Protein AF-R9JA59-F1 (afdb_monomer_lite)

Foldseek 3Di:
DPPPPPQFFWWKKKWFQFPNDIDIDDTHQFQADPPPRHTDPNVVRSDLAVVVLVVDPCSVVVVVSVLVVSCVRVCVVHDTDFWMKMFTAGPPDRDTAKIKIWGDPDPVDIDIDIGGSVPDD

Structure (mmCIF, N/CA/C/O backbone):
data_AF-R9JA59-F1
#
_entry.id   AF-R9JA59-F1
#
loop_
_atom_site.group_PDB
_atom_site.id
_atom_site.type_symbol
_atom_site.label_atom_id
_atom_site.label_alt_id
_atom_site.label_comp_id
_atom_site.label_asym_id
_atom_site.label_entity_id
_atom_site.label_seq_id
_atom_site.pdbx_PDB_ins_code
_atom_site.Cartn_x
_atom_site.Cartn_y
_atom_site.Cartn_z
_atom_site.occupancy
_atom_site.B_iso_or_equiv
_atom_site.auth_seq_id
_atom_site.auth_comp_id
_atom_site.auth_asym_id
_atom_site.auth_atom_id
_atom_site.pdbx_PDB_model_num
ATOM 1 N N . MET A 1 1 ? 13.691 -3.871 -34.370 1.00 38.25 1 MET A N 1
ATOM 2 C CA . MET A 1 1 ? 13.020 -2.958 -33.426 1.00 38.25 1 MET A CA 1
ATOM 3 C C . MET A 1 1 ? 12.957 -3.670 -32.097 1.00 38.25 1 MET A C 1
ATOM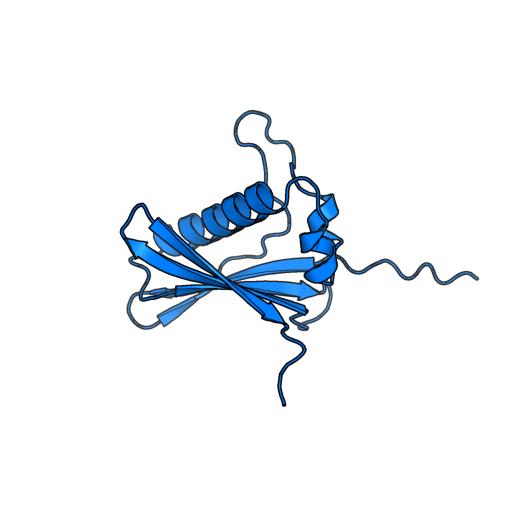 5 O O . MET A 1 1 ? 12.207 -4.627 -31.967 1.00 38.25 1 MET A O 1
ATOM 9 N N . THR A 1 2 ? 13.814 -3.286 -31.159 1.00 35.97 2 THR A N 1
ATOM 10 C CA . THR A 1 2 ? 13.703 -3.749 -29.777 1.00 35.97 2 THR A CA 1
ATOM 11 C C . THR A 1 2 ? 12.444 -3.095 -29.233 1.00 35.97 2 THR A C 1
ATOM 13 O O . THR A 1 2 ? 12.401 -1.874 -29.115 1.00 35.97 2 THR A O 1
ATOM 16 N N . ILE A 1 3 ? 11.387 -3.875 -29.010 1.00 43.66 3 ILE A N 1
ATOM 17 C CA . ILE A 1 3 ? 10.261 -3.409 -28.207 1.00 43.66 3 ILE A CA 1
ATOM 18 C C . ILE A 1 3 ? 10.871 -3.210 -26.825 1.00 43.66 3 ILE A C 1
ATOM 20 O O . ILE A 1 3 ? 11.134 -4.181 -26.120 1.00 43.66 3 ILE A O 1
ATOM 24 N N . THR A 1 4 ? 11.202 -1.971 -26.472 1.00 44.19 4 THR A N 1
ATOM 25 C CA . THR A 1 4 ? 11.382 -1.596 -25.077 1.00 44.19 4 THR A CA 1
ATOM 26 C C . THR A 1 4 ? 10.040 -1.895 -24.434 1.00 44.19 4 THR A C 1
ATOM 28 O O . THR A 1 4 ? 9.094 -1.126 -24.591 1.00 44.19 4 THR A O 1
ATOM 31 N N . MET A 1 5 ? 9.914 -3.065 -23.800 1.00 48.28 5 MET A N 1
ATOM 32 C CA . MET A 1 5 ? 8.856 -3.282 -22.826 1.00 48.28 5 MET A CA 1
ATOM 33 C C . MET A 1 5 ? 9.045 -2.158 -21.820 1.00 48.28 5 MET A C 1
ATOM 35 O O . MET A 1 5 ? 10.010 -2.161 -21.063 1.00 48.28 5 MET A O 1
ATOM 39 N N . THR A 1 6 ? 8.218 -1.122 -21.915 1.00 57.12 6 THR A N 1
ATOM 40 C CA . THR A 1 6 ? 8.157 -0.105 -20.880 1.00 57.12 6 THR A CA 1
ATOM 41 C C . THR A 1 6 ? 7.709 -0.871 -19.652 1.00 57.12 6 THR A C 1
ATOM 43 O O . THR A 1 6 ? 6.584 -1.373 -19.635 1.00 57.12 6 THR A O 1
ATOM 46 N N . GLU A 1 7 ? 8.618 -1.090 -18.701 1.00 62.31 7 GLU A N 1
ATOM 47 C CA . GLU A 1 7 ? 8.250 -1.693 -17.428 1.00 62.31 7 GLU A CA 1
ATOM 48 C C . GLU A 1 7 ? 7.096 -0.865 -16.877 1.00 62.31 7 GLU A C 1
ATOM 50 O O . GLU A 1 7 ? 7.199 0.354 -16.703 1.00 62.31 7 GLU A O 1
ATOM 55 N N . LYS A 1 8 ? 5.939 -1.514 -16.749 1.00 79.56 8 LYS A N 1
ATOM 56 C CA . LYS A 1 8 ? 4.745 -0.842 -16.271 1.00 79.56 8 LYS A CA 1
ATOM 57 C C . LYS A 1 8 ? 4.958 -0.558 -14.797 1.00 79.56 8 LYS A C 1
ATOM 59 O O . LYS A 1 8 ? 5.223 -1.476 -14.023 1.00 79.56 8 LYS A O 1
ATOM 64 N N . ARG A 1 9 ? 4.846 0.715 -14.433 1.00 88.62 9 ARG A N 1
ATOM 65 C CA . ARG A 1 9 ? 4.902 1.149 -13.041 1.00 88.62 9 ARG A CA 1
ATOM 66 C C . ARG A 1 9 ? 3.715 0.574 -12.280 1.00 88.62 9 ARG A C 1
ATOM 68 O O . ARG A 1 9 ? 2.698 0.210 -12.871 1.00 88.62 9 ARG A O 1
ATOM 75 N N . ILE A 1 10 ? 3.844 0.513 -10.969 1.00 92.94 10 ILE A N 1
ATOM 76 C CA . ILE A 1 10 ? 2.725 0.294 -10.072 1.00 92.94 10 ILE A CA 1
ATOM 77 C C . ILE A 1 10 ? 2.288 1.608 -9.436 1.00 92.94 10 ILE A C 1
ATOM 79 O O . ILE A 1 10 ? 3.052 2.564 -9.318 1.00 92.94 10 ILE A O 1
ATOM 83 N N . TYR A 1 11 ? 1.042 1.633 -8.999 1.00 94.38 11 TYR A N 1
ATOM 84 C CA . TYR A 1 11 ? 0.524 2.624 -8.072 1.00 94.38 11 TYR A CA 1
ATOM 85 C C . TYR A 1 11 ? -0.261 1.922 -6.973 1.00 94.38 11 TYR A C 1
ATOM 87 O O . TYR A 1 11 ? -0.648 0.767 -7.133 1.00 94.38 11 TYR A O 1
ATOM 95 N N . PHE A 1 12 ? -0.508 2.603 -5.863 1.00 95.88 12 PHE A N 1
ATOM 96 C CA . PHE A 1 12 ? -1.245 2.036 -4.746 1.00 95.88 12 PHE A CA 1
ATOM 97 C C . PHE A 1 12 ? -2.623 2.664 -4.595 1.00 95.88 12 PHE A C 1
ATOM 99 O O . PHE A 1 12 ? -2.803 3.865 -4.804 1.00 95.88 12 PHE A O 1
ATOM 106 N N . LEU A 1 13 ? -3.583 1.829 -4.207 1.00 96.75 13 LEU A N 1
ATOM 107 C CA . LEU A 1 13 ? -4.906 2.230 -3.737 1.00 96.75 13 LEU A CA 1
ATOM 108 C C . LEU A 1 13 ? -5.101 1.672 -2.332 1.00 96.75 13 LEU A C 1
ATOM 110 O O . LEU A 1 13 ? -4.937 0.468 -2.129 1.00 96.75 13 LEU A O 1
ATOM 114 N N . GLY A 1 14 ? -5.412 2.540 -1.374 1.00 96.88 14 GLY A N 1
ATOM 115 C CA . GLY A 1 14 ? -5.814 2.156 -0.027 1.00 96.88 14 GLY A CA 1
ATOM 116 C C . GLY A 1 14 ? -7.331 2.032 0.066 1.00 96.88 14 GLY A C 1
ATOM 117 O O . GLY A 1 14 ? -8.044 2.873 -0.465 1.00 96.88 14 GLY A O 1
ATOM 118 N N . GLU A 1 15 ? -7.828 1.015 0.756 1.00 97.25 15 GLU A N 1
ATOM 119 C CA . GLU A 1 15 ? -9.249 0.777 1.012 1.00 97.25 15 GLU A CA 1
ATOM 120 C C . GLU A 1 15 ? -9.475 0.499 2.500 1.00 97.25 15 GLU A C 1
ATOM 122 O O . GLU A 1 15 ? -8.692 -0.215 3.125 1.00 97.25 15 GLU A O 1
ATOM 127 N N . ALA A 1 16 ? -10.562 1.019 3.065 1.00 96.88 16 ALA A N 1
ATOM 128 C CA . ALA A 1 16 ? -10.990 0.725 4.433 1.00 96.88 16 ALA A CA 1
ATOM 129 C C . ALA A 1 16 ? -12.518 0.762 4.563 1.00 96.88 16 ALA A C 1
ATOM 131 O O . ALA A 1 16 ? -13.204 1.358 3.731 1.00 96.88 16 ALA A O 1
ATOM 132 N N . SER A 1 17 ? -13.051 0.139 5.619 1.00 95.88 17 SER A N 1
ATOM 133 C CA . SER A 1 17 ? -14.441 0.353 6.040 1.00 95.88 17 SER A CA 1
ATOM 134 C C . SER A 1 17 ? -14.504 1.558 6.974 1.00 95.88 17 SER A C 1
ATOM 136 O O . SER A 1 17 ? -13.743 1.629 7.936 1.00 95.88 17 SER A O 1
ATOM 138 N N . ILE A 1 18 ? -15.373 2.519 6.673 1.00 95.25 18 ILE A N 1
ATOM 139 C CA . ILE A 1 18 ? -15.579 3.747 7.445 1.00 95.25 18 ILE A CA 1
ATOM 140 C C . ILE A 1 18 ? -17.079 4.025 7.479 1.00 95.25 18 ILE A C 1
ATOM 142 O O . ILE A 1 18 ? -17.712 4.173 6.428 1.00 95.25 18 ILE A O 1
ATOM 146 N N . ASN A 1 19 ? -17.662 4.106 8.676 1.00 93.25 19 ASN A N 1
ATOM 147 C CA . ASN A 1 19 ? -19.100 4.303 8.878 1.00 93.25 19 ASN A CA 1
ATOM 148 C C . ASN A 1 19 ? -19.952 3.280 8.090 1.00 93.25 19 ASN A C 1
ATOM 150 O O . ASN A 1 19 ? -20.946 3.641 7.447 1.00 93.25 19 ASN A O 1
ATOM 154 N N . GLY A 1 20 ? -19.526 2.013 8.078 1.00 91.69 20 GLY A N 1
ATOM 155 C CA . GLY A 1 20 ? -20.168 0.924 7.335 1.00 91.69 20 GLY A CA 1
ATOM 156 C C . GLY A 1 20 ? -20.082 1.012 5.803 1.00 91.69 20 GLY A C 1
ATOM 157 O O . GLY A 1 20 ? -20.857 0.344 5.113 1.00 91.69 20 GLY A O 1
ATOM 158 N N . LYS A 1 21 ? -19.185 1.836 5.245 1.00 95.50 21 LYS A N 1
ATOM 159 C CA . LYS A 1 21 ? -18.952 1.960 3.795 1.00 95.50 21 LYS A CA 1
ATOM 160 C C . LYS A 1 21 ? -17.497 1.693 3.443 1.00 95.50 21 LYS A C 1
ATOM 162 O O . LYS A 1 21 ? -16.600 2.112 4.162 1.00 95.50 21 LYS A O 1
ATOM 167 N N . THR A 1 22 ? -17.262 1.080 2.286 1.00 95.88 22 THR A N 1
ATOM 168 C CA . THR A 1 22 ? -15.915 1.005 1.712 1.00 95.88 22 THR A CA 1
ATOM 169 C C . THR A 1 22 ? -15.522 2.365 1.146 1.00 95.88 22 THR A C 1
ATOM 171 O O . THR A 1 22 ? -16.185 2.881 0.245 1.00 95.88 22 THR A O 1
ATOM 174 N N . VAL A 1 23 ? -14.440 2.925 1.674 1.00 97.06 23 VAL A N 1
ATOM 175 C CA . VAL A 1 23 ? -13.805 4.158 1.207 1.00 97.06 23 VAL A CA 1
ATOM 176 C C . VAL A 1 23 ? -12.452 3.799 0.611 1.00 97.06 23 VAL A C 1
ATOM 178 O O . VAL A 1 23 ? -11.749 2.941 1.146 1.00 97.06 23 VAL A O 1
ATOM 181 N N . GLN A 1 24 ? -12.100 4.441 -0.501 1.00 97.00 24 GLN A N 1
ATOM 182 C CA . GLN A 1 24 ? -10.855 4.206 -1.221 1.00 97.00 24 GLN A CA 1
ATOM 183 C C . GLN A 1 24 ? -10.083 5.518 -1.376 1.00 97.00 24 GLN A C 1
ATOM 185 O O . GLN A 1 24 ? -10.684 6.562 -1.627 1.00 97.00 24 GLN A O 1
ATOM 190 N N . THR A 1 25 ? -8.758 5.464 -1.262 1.00 96.50 25 THR A N 1
ATOM 191 C CA . THR A 1 25 ? -7.882 6.598 -1.565 1.00 96.50 25 THR A CA 1
ATOM 192 C C . THR A 1 25 ? -7.876 6.911 -3.062 1.00 96.50 25 THR A C 1
ATOM 194 O O . THR A 1 25 ? -8.176 6.065 -3.913 1.00 96.50 25 THR A O 1
ATOM 197 N N . GLU A 1 26 ? -7.422 8.115 -3.398 1.00 94.56 26 GLU A N 1
ATOM 198 C CA . GLU A 1 26 ? -6.890 8.376 -4.733 1.00 94.56 26 GLU A CA 1
ATOM 199 C C . GLU A 1 26 ? -5.627 7.536 -5.002 1.00 94.56 26 GLU A C 1
ATOM 201 O O . GLU A 1 26 ? -5.087 6.857 -4.120 1.00 94.56 26 GLU A O 1
ATOM 206 N N . ARG A 1 27 ? -5.156 7.582 -6.252 1.00 94.31 27 ARG A N 1
ATOM 207 C CA . ARG A 1 27 ? -3.923 6.929 -6.690 1.00 94.31 27 ARG A CA 1
ATOM 208 C C . ARG A 1 27 ? -2.718 7.483 -5.923 1.00 94.31 27 ARG A C 1
ATOM 210 O O . ARG A 1 27 ? -2.420 8.669 -6.015 1.00 94.31 27 ARG A O 1
ATOM 217 N N . ILE A 1 28 ? -1.975 6.600 -5.260 1.00 94.19 28 ILE A N 1
ATOM 218 C CA . ILE A 1 28 ? -0.679 6.906 -4.647 1.00 94.19 28 ILE A CA 1
ATOM 219 C C . ILE A 1 28 ? 0.410 6.379 -5.582 1.00 94.19 28 ILE A C 1
ATOM 221 O O . ILE A 1 28 ? 0.572 5.171 -5.730 1.00 94.19 28 ILE A O 1
ATOM 225 N N . ASP A 1 29 ? 1.149 7.265 -6.240 1.00 90.62 29 ASP A N 1
ATOM 226 C CA . ASP A 1 29 ? 2.225 6.915 -7.183 1.00 90.62 29 ASP A CA 1
ATOM 227 C C . ASP A 1 29 ? 3.601 7.475 -6.792 1.00 90.62 29 ASP A C 1
ATOM 229 O O . ASP A 1 29 ? 4.585 7.295 -7.510 1.00 90.62 29 ASP A O 1
ATOM 233 N N . LYS A 1 30 ? 3.664 8.144 -5.638 1.00 90.38 30 LYS A N 1
ATOM 234 C CA . LYS A 1 30 ? 4.879 8.660 -5.013 1.00 90.38 30 LYS A CA 1
ATOM 235 C C . LYS A 1 30 ? 4.655 8.887 -3.524 1.00 90.38 30 LYS A C 1
ATOM 2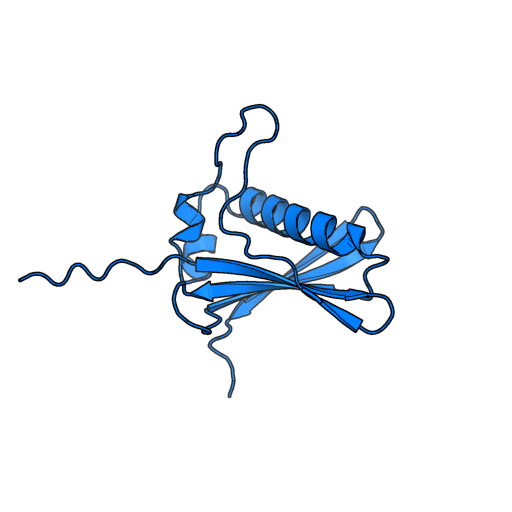37 O O . LYS A 1 30 ? 3.533 9.104 -3.073 1.00 90.38 30 LYS A O 1
ATOM 242 N N . ILE A 1 31 ? 5.754 8.910 -2.783 1.00 90.12 31 ILE A N 1
ATOM 243 C CA . ILE A 1 31 ? 5.819 9.389 -1.402 1.00 90.12 31 ILE A CA 1
ATOM 244 C C . ILE A 1 31 ? 6.805 10.549 -1.403 1.00 90.12 31 ILE A C 1
ATOM 246 O O . ILE A 1 31 ? 7.907 10.425 -1.949 1.00 90.12 31 ILE A O 1
ATOM 250 N N . ILE A 1 32 ? 6.376 11.674 -0.844 1.00 88.50 32 ILE A N 1
ATOM 251 C CA . ILE A 1 32 ? 7.113 12.934 -0.849 1.00 88.50 32 ILE A CA 1
ATOM 252 C C . ILE A 1 32 ? 7.618 13.205 0.566 1.00 88.50 32 ILE A C 1
ATOM 254 O O . ILE A 1 32 ? 6.868 13.069 1.531 1.00 88.50 32 ILE A O 1
ATOM 258 N N . ASP A 1 33 ? 8.879 13.603 0.674 1.00 86.75 33 ASP A N 1
ATOM 259 C CA . ASP A 1 33 ? 9.456 14.136 1.900 1.00 86.75 33 ASP A CA 1
ATOM 260 C C . ASP A 1 33 ? 8.836 15.505 2.217 1.00 86.75 33 ASP A C 1
ATOM 262 O O . ASP A 1 33 ? 8.863 16.417 1.389 1.00 86.75 33 ASP A O 1
ATOM 266 N N . ALA A 1 34 ? 8.255 15.645 3.407 1.00 83.44 34 ALA A N 1
ATOM 267 C CA . ALA A 1 34 ? 7.502 16.841 3.777 1.00 83.44 34 ALA A CA 1
ATOM 268 C C . ALA A 1 34 ? 8.377 18.097 3.957 1.00 83.44 34 ALA A C 1
ATOM 270 O O . ALA A 1 34 ? 7.858 19.205 3.862 1.00 83.44 34 ALA A O 1
ATOM 271 N N . GLU A 1 35 ? 9.680 17.950 4.221 1.00 87.81 35 GLU A N 1
ATOM 272 C CA . GLU A 1 35 ? 10.588 19.085 4.426 1.00 87.81 35 GLU A CA 1
ATOM 273 C C . GLU A 1 35 ? 11.161 19.605 3.105 1.00 87.81 35 GLU A C 1
ATOM 275 O O . GLU A 1 35 ? 11.332 20.809 2.912 1.00 87.81 35 GLU A O 1
ATOM 280 N N . THR A 1 36 ? 11.488 18.691 2.195 1.00 90.06 36 THR A N 1
ATOM 281 C CA . THR A 1 36 ? 12.196 18.988 0.944 1.00 90.06 36 THR A CA 1
ATOM 282 C C . THR A 1 36 ? 11.299 18.969 -0.289 1.00 90.06 36 THR A C 1
ATOM 284 O O . THR A 1 36 ? 11.754 19.360 -1.365 1.00 90.06 36 THR A O 1
ATOM 287 N N . GLU A 1 37 ? 10.062 18.490 -0.149 1.00 87.81 37 GLU A N 1
ATOM 288 C CA . GLU A 1 37 ? 9.085 18.264 -1.221 1.00 87.81 37 GLU A CA 1
ATOM 289 C C . GLU A 1 37 ? 9.591 17.327 -2.337 1.00 87.81 37 GLU A C 1
ATOM 291 O O . GLU A 1 37 ? 9.057 17.301 -3.451 1.00 87.81 37 GLU A O 1
ATOM 296 N N . LYS A 1 38 ? 10.621 16.517 -2.054 1.00 90.06 38 LYS A N 1
ATOM 297 C CA . LYS A 1 38 ? 11.213 15.586 -3.024 1.00 90.06 38 LYS A CA 1
ATOM 298 C C . LYS A 1 38 ? 10.657 14.167 -2.875 1.00 90.06 38 LYS A C 1
ATOM 300 O O . LYS A 1 38 ? 10.415 13.725 -1.753 1.00 90.06 38 LYS A O 1
ATOM 305 N N . PRO A 1 39 ? 10.492 13.412 -3.978 1.00 87.69 39 PRO A N 1
ATOM 306 C CA . PRO A 1 39 ? 10.149 11.993 -3.907 1.00 87.69 39 PRO A CA 1
ATOM 307 C C . PRO A 1 39 ? 11.252 11.171 -3.221 1.00 87.69 39 PRO A C 1
ATOM 309 O O . PRO A 1 39 ? 12.427 11.353 -3.540 1.00 87.69 39 PRO A O 1
ATOM 312 N N . ILE A 1 40 ? 10.878 10.242 -2.331 1.00 88.56 40 ILE A N 1
ATOM 313 C CA . ILE A 1 40 ? 11.836 9.409 -1.566 1.00 88.56 40 ILE A CA 1
ATOM 314 C C . ILE A 1 40 ? 11.823 7.909 -1.905 1.00 88.56 40 ILE A C 1
ATOM 316 O O . ILE A 1 40 ? 12.713 7.194 -1.456 1.00 88.56 40 ILE A O 1
ATOM 320 N N . TYR A 1 41 ? 10.886 7.440 -2.739 1.00 88.62 41 TYR A N 1
ATOM 321 C CA . TYR A 1 41 ? 10.766 6.020 -3.132 1.00 88.62 41 TYR A CA 1
ATOM 322 C C . TYR A 1 41 ? 10.320 5.818 -4.592 1.00 88.62 41 TYR A C 1
ATOM 324 O O . TYR A 1 41 ? 9.585 4.882 -4.889 1.00 88.62 41 TYR A O 1
ATOM 332 N N . GLU A 1 42 ? 10.688 6.718 -5.512 1.00 87.06 42 GLU A N 1
ATOM 333 C CA . GLU A 1 42 ? 10.200 6.693 -6.908 1.00 87.06 42 GLU A CA 1
ATOM 334 C C . GLU A 1 42 ? 10.501 5.371 -7.644 1.00 87.06 42 GLU A C 1
ATOM 336 O O . GLU A 1 42 ? 9.701 4.905 -8.454 1.00 87.06 42 GLU A O 1
ATOM 341 N N . ASP A 1 43 ? 11.634 4.742 -7.343 1.00 87.81 43 ASP A N 1
ATOM 342 C CA . ASP A 1 43 ? 1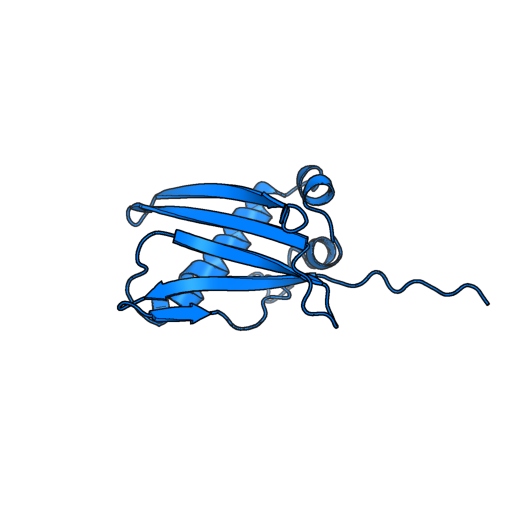2.062 3.467 -7.915 1.00 87.81 43 ASP A CA 1
ATOM 343 C C . ASP A 1 43 ? 11.200 2.283 -7.458 1.00 87.81 43 ASP A C 1
ATOM 345 O O . ASP A 1 43 ? 10.925 1.383 -8.251 1.00 87.81 43 ASP A O 1
ATOM 349 N N . VAL A 1 44 ? 10.688 2.307 -6.224 1.00 88.69 44 VAL A N 1
ATOM 350 C CA . VAL A 1 44 ? 9.797 1.256 -5.704 1.00 88.69 44 VAL A CA 1
ATOM 351 C C . VAL A 1 44 ? 8.484 1.192 -6.487 1.00 88.69 44 VAL A C 1
ATOM 353 O O . VAL A 1 44 ? 7.937 0.110 -6.694 1.00 88.69 44 VAL A O 1
ATOM 356 N N . PHE A 1 45 ? 8.016 2.320 -7.029 1.00 89.31 45 PHE A N 1
ATOM 357 C CA . PHE A 1 45 ? 6.840 2.354 -7.906 1.00 89.31 45 PHE A CA 1
ATOM 358 C C . PHE A 1 45 ? 7.098 1.740 -9.291 1.00 89.31 45 PHE A C 1
ATOM 360 O O . PHE A 1 45 ? 6.188 1.673 -10.108 1.00 89.31 45 PHE A O 1
ATOM 367 N N . GLN A 1 46 ? 8.305 1.256 -9.586 1.00 88.38 46 GLN A N 1
ATOM 368 C CA . GLN A 1 46 ? 8.589 0.447 -10.780 1.00 88.38 46 GLN A CA 1
ATOM 369 C C . GLN A 1 46 ? 8.542 -1.060 -10.475 1.00 88.38 46 GLN A C 1
ATOM 371 O O . GLN A 1 46 ? 8.524 -1.883 -11.390 1.00 88.38 46 GLN A O 1
ATOM 376 N N . ILE A 1 47 ? 8.479 -1.437 -9.194 1.00 87.94 47 ILE A N 1
ATOM 377 C CA . ILE A 1 47 ? 8.551 -2.826 -8.752 1.00 87.94 47 ILE A CA 1
ATOM 378 C C . ILE A 1 47 ? 7.172 -3.485 -8.819 1.00 87.94 47 ILE A C 1
ATOM 380 O O . ILE A 1 47 ? 6.270 -3.190 -8.041 1.00 87.94 47 ILE A O 1
ATOM 384 N N . THR A 1 48 ? 7.008 -4.449 -9.722 1.00 84.75 48 THR A N 1
ATOM 385 C CA . THR A 1 48 ? 5.716 -5.129 -9.929 1.00 84.75 48 THR A CA 1
ATOM 386 C C . THR A 1 48 ? 5.513 -6.373 -9.066 1.00 84.75 48 THR A C 1
ATOM 388 O O . THR A 1 48 ? 4.389 -6.864 -8.985 1.00 84.75 48 THR A O 1
ATOM 391 N N . LYS A 1 49 ? 6.554 -6.894 -8.405 1.00 85.81 49 LYS A N 1
ATOM 392 C CA . LYS A 1 49 ? 6.472 -8.078 -7.535 1.00 85.81 49 LYS A CA 1
ATOM 393 C C . LYS A 1 49 ? 6.911 -7.738 -6.120 1.00 85.81 49 LYS A C 1
ATOM 395 O O . LYS A 1 49 ? 7.965 -7.144 -5.925 1.00 85.81 49 LYS A O 1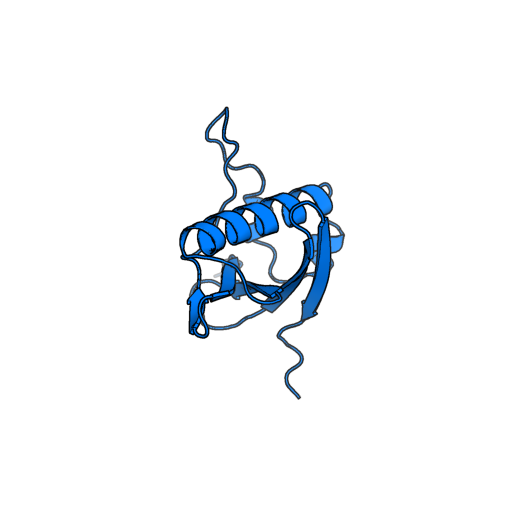
ATOM 400 N N . TYR A 1 50 ? 6.161 -8.203 -5.126 1.00 87.62 50 TYR A N 1
ATOM 401 C CA . TYR A 1 50 ? 6.515 -7.947 -3.731 1.00 87.62 50 TYR A CA 1
ATOM 402 C C . TYR A 1 50 ? 7.880 -8.538 -3.331 1.00 87.62 50 TYR A C 1
ATOM 404 O O . TYR A 1 50 ? 8.627 -7.887 -2.613 1.00 87.62 50 TYR A O 1
ATOM 412 N N . ALA A 1 51 ? 8.261 -9.711 -3.852 1.00 87.56 51 ALA A N 1
ATOM 413 C CA . ALA A 1 51 ? 9.567 -10.325 -3.570 1.00 87.56 51 ALA A CA 1
ATOM 414 C C . ALA A 1 51 ? 10.761 -9.411 -3.918 1.00 87.56 51 ALA A C 1
ATOM 416 O O . ALA A 1 51 ? 11.813 -9.473 -3.284 1.00 87.56 51 ALA A O 1
ATOM 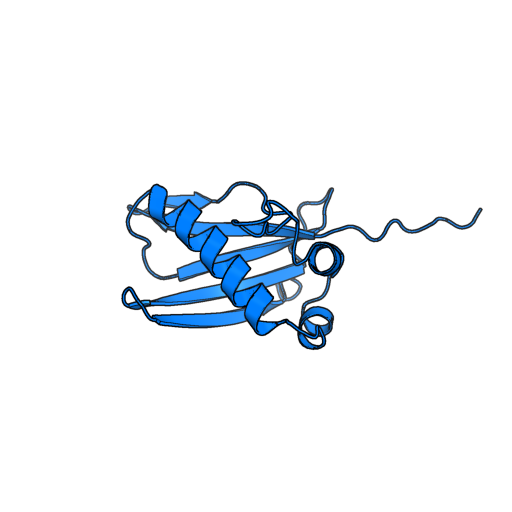417 N N . ASP A 1 52 ? 10.600 -8.530 -4.903 1.00 89.31 52 ASP A N 1
ATOM 418 C CA . ASP A 1 52 ? 11.630 -7.559 -5.268 1.00 89.31 52 ASP A CA 1
ATOM 419 C C . ASP A 1 52 ? 11.646 -6.377 -4.275 1.00 89.31 52 ASP A C 1
ATOM 421 O O . ASP A 1 52 ? 12.714 -5.873 -3.930 1.00 89.31 52 ASP A O 1
ATOM 425 N N . VAL A 1 53 ? 10.484 -6.001 -3.720 1.00 88.00 53 VAL A N 1
ATOM 426 C CA . VAL A 1 53 ? 10.370 -5.049 -2.595 1.00 88.00 53 VAL A CA 1
ATOM 427 C C . VAL A 1 53 ? 11.015 -5.618 -1.330 1.00 88.00 53 VAL A C 1
ATOM 429 O O . VAL A 1 53 ? 11.624 -4.873 -0.570 1.00 88.00 53 VAL A O 1
ATOM 432 N N . GLU A 1 54 ? 10.958 -6.935 -1.105 1.00 88.25 54 GLU A N 1
ATOM 433 C CA . GLU A 1 54 ? 11.626 -7.575 0.040 1.00 88.25 54 GLU A CA 1
ATOM 434 C C . GLU A 1 54 ? 13.141 -7.401 0.051 1.00 88.25 54 GLU A C 1
ATOM 436 O O . GLU A 1 54 ? 13.743 -7.352 1.121 1.00 88.25 54 GLU A O 1
ATOM 441 N N . ASN A 1 55 ? 13.738 -7.256 -1.129 1.00 89.88 55 ASN A N 1
ATOM 442 C CA . ASN A 1 55 ? 15.165 -7.019 -1.295 1.00 89.88 55 ASN A CA 1
ATOM 443 C C . ASN A 1 55 ? 15.511 -5.522 -1.381 1.00 89.88 55 ASN A C 1
ATOM 445 O O . ASN A 1 55 ? 16.681 -5.164 -1.541 1.00 89.88 55 ASN A O 1
ATOM 449 N N . TYR A 1 56 ? 14.516 -4.635 -1.281 1.00 88.81 56 TYR A N 1
ATOM 450 C CA . TYR A 1 56 ? 14.735 -3.199 -1.308 1.00 88.81 56 TYR A CA 1
ATOM 451 C C . TYR A 1 56 ? 15.401 -2.725 -0.015 1.00 88.81 56 TYR A C 1
ATOM 453 O O . TYR A 1 56 ? 14.931 -3.002 1.089 1.00 88.81 56 TYR A O 1
ATOM 461 N N . LYS A 1 57 ? 16.487 -1.955 -0.153 1.00 89.81 57 LYS A N 1
ATOM 462 C CA . LYS A 1 57 ? 17.343 -1.535 0.968 1.00 89.81 57 LYS A CA 1
ATOM 463 C C . LYS A 1 57 ? 16.571 -0.861 2.111 1.00 89.81 57 LYS A C 1
ATOM 465 O O . LYS A 1 57 ? 16.922 -1.068 3.266 1.00 89.81 57 LYS A O 1
ATOM 470 N N . ASN A 1 58 ? 15.543 -0.076 1.786 1.00 89.94 58 ASN A N 1
ATOM 471 C CA . ASN A 1 58 ? 14.748 0.686 2.752 1.00 89.94 58 ASN A CA 1
ATOM 472 C C . ASN A 1 58 ? 13.288 0.196 2.792 1.00 89.94 58 ASN A C 1
ATOM 474 O O . ASN A 1 58 ? 12.368 1.007 2.892 1.00 89.94 58 ASN A O 1
ATOM 478 N N . LYS A 1 59 ? 13.059 -1.118 2.635 1.00 90.19 59 LYS A N 1
ATOM 479 C CA . LYS A 1 59 ? 11.713 -1.715 2.574 1.00 90.19 59 LYS A CA 1
ATOM 480 C C . LYS A 1 59 ? 10.817 -1.274 3.727 1.00 90.19 59 LYS A C 1
ATOM 482 O O . LYS A 1 59 ? 9.692 -0.854 3.479 1.00 90.19 59 LYS A O 1
ATOM 487 N N . ASP A 1 60 ? 11.289 -1.414 4.962 1.00 90.44 60 ASP A N 1
ATOM 488 C CA . ASP A 1 60 ? 10.442 -1.183 6.134 1.00 90.44 60 ASP A CA 1
ATOM 489 C C . ASP A 1 60 ? 10.017 0.285 6.214 1.00 90.44 60 ASP A C 1
ATOM 491 O O . ASP A 1 60 ? 8.834 0.568 6.387 1.00 90.44 60 ASP A O 1
ATOM 495 N N . ASP A 1 61 ? 10.944 1.214 5.961 1.00 91.62 61 ASP A N 1
ATOM 496 C CA . ASP A 1 61 ? 10.635 2.643 5.893 1.00 91.62 61 ASP A CA 1
ATOM 497 C C . ASP A 1 61 ? 9.642 2.949 4.766 1.00 91.62 61 ASP A C 1
ATOM 499 O O . ASP A 1 61 ? 8.692 3.704 4.969 1.00 91.62 61 ASP A O 1
ATOM 503 N N . PHE A 1 62 ? 9.816 2.347 3.584 1.00 92.38 62 PHE A N 1
ATOM 504 C CA . PHE A 1 62 ? 8.867 2.494 2.480 1.00 92.38 62 PHE A CA 1
ATOM 505 C C . PHE A 1 62 ? 7.465 2.010 2.873 1.00 92.38 62 PHE A C 1
ATOM 507 O O . PHE A 1 62 ? 6.495 2.746 2.691 1.00 92.38 62 PHE A O 1
ATOM 514 N N . ILE A 1 63 ? 7.354 0.801 3.437 1.00 92.56 63 ILE A N 1
ATOM 515 C CA . ILE A 1 63 ? 6.072 0.218 3.849 1.00 92.56 63 ILE A CA 1
ATOM 516 C C . ILE A 1 63 ? 5.415 1.091 4.918 1.00 92.56 63 ILE A C 1
ATOM 518 O O . ILE A 1 63 ? 4.243 1.432 4.783 1.00 92.56 63 ILE A O 1
ATOM 522 N N . ILE A 1 64 ? 6.158 1.501 5.947 1.00 91.38 64 ILE A N 1
ATOM 523 C CA . ILE A 1 64 ? 5.633 2.342 7.028 1.00 91.38 64 ILE A CA 1
ATOM 524 C C . ILE A 1 64 ? 5.133 3.682 6.480 1.00 91.38 64 ILE A C 1
ATOM 526 O O . ILE A 1 64 ? 4.028 4.105 6.825 1.00 91.38 64 ILE A O 1
ATOM 530 N N . ASN A 1 65 ? 5.897 4.337 5.603 1.00 92.69 65 ASN A N 1
ATOM 531 C CA . ASN A 1 65 ? 5.476 5.596 4.991 1.00 92.69 65 ASN A CA 1
ATOM 532 C C . ASN A 1 65 ? 4.241 5.413 4.100 1.00 92.69 65 ASN A C 1
ATOM 534 O O . ASN A 1 65 ? 3.301 6.200 4.194 1.00 92.69 65 ASN A O 1
ATOM 538 N N . LEU A 1 66 ? 4.198 4.362 3.278 1.00 94.44 66 LEU A N 1
ATOM 539 C CA . LEU A 1 66 ? 3.053 4.064 2.417 1.00 94.44 66 LEU A CA 1
ATOM 540 C C . LEU A 1 66 ? 1.777 3.805 3.231 1.00 94.44 66 LEU A C 1
ATOM 542 O O . LEU A 1 66 ? 0.728 4.385 2.940 1.00 94.44 66 LEU A O 1
ATOM 546 N N . LEU A 1 67 ? 1.874 2.956 4.259 1.00 93.81 67 LEU A N 1
ATOM 547 C CA . LEU A 1 67 ? 0.778 2.661 5.180 1.00 93.81 67 LEU A CA 1
ATOM 548 C C . LEU A 1 67 ? 0.302 3.937 5.881 1.00 93.81 67 LEU A C 1
ATOM 550 O O . LEU A 1 67 ? -0.901 4.172 5.962 1.00 93.81 67 LEU A O 1
ATOM 554 N N . SER A 1 68 ? 1.236 4.785 6.322 1.00 91.31 68 SER A N 1
ATOM 555 C CA . SER A 1 68 ? 0.927 6.057 6.980 1.00 91.31 68 SER A CA 1
ATOM 556 C C . SER A 1 68 ? 0.177 7.007 6.047 1.00 91.31 68 SER A C 1
ATOM 558 O O . SER A 1 68 ? -0.855 7.547 6.437 1.00 91.31 68 SER A O 1
ATOM 560 N N . VAL A 1 69 ? 0.637 7.177 4.801 1.00 92.94 69 VAL A N 1
ATOM 561 C CA . VAL A 1 69 ? -0.043 8.013 3.796 1.00 92.94 69 VAL A CA 1
ATOM 562 C C . VAL A 1 69 ? -1.478 7.533 3.582 1.00 92.94 69 VAL A C 1
ATOM 564 O O . VAL A 1 69 ? -2.413 8.323 3.703 1.00 92.94 69 VAL A O 1
ATOM 567 N N . ALA A 1 70 ? -1.672 6.238 3.322 1.00 94.56 70 ALA A N 1
ATOM 568 C CA . ALA A 1 70 ? -3.006 5.684 3.107 1.00 94.56 70 ALA A CA 1
ATOM 569 C C . ALA A 1 70 ? -3.899 5.831 4.346 1.00 94.56 70 ALA A C 1
ATOM 571 O O . ALA A 1 70 ? -5.058 6.225 4.231 1.00 94.56 70 ALA A O 1
ATOM 572 N N . TYR A 1 71 ? -3.349 5.567 5.533 1.00 93.25 71 TYR A N 1
ATOM 573 C CA . TYR A 1 71 ? -4.053 5.717 6.800 1.00 93.25 71 TYR A CA 1
ATOM 574 C C . TYR A 1 71 ? -4.515 7.153 7.036 1.00 93.25 71 TYR A C 1
ATOM 576 O O . TYR A 1 71 ? -5.674 7.353 7.380 1.00 93.25 71 TYR A O 1
ATOM 584 N N . PHE A 1 72 ? -3.653 8.155 6.839 1.00 92.38 72 PHE A N 1
ATOM 585 C CA . PHE A 1 72 ? -4.023 9.555 7.057 1.00 92.38 72 PHE A CA 1
ATOM 586 C C . PHE A 1 72 ? -5.080 10.040 6.064 1.00 92.38 72 PHE A C 1
ATOM 588 O O . PHE A 1 72 ? -5.999 10.747 6.476 1.00 92.38 72 PHE A O 1
ATOM 595 N N . ILE A 1 73 ? -4.993 9.625 4.794 1.00 94.19 73 ILE A N 1
ATOM 596 C CA . ILE A 1 73 ? -6.021 9.930 3.788 1.00 94.19 73 ILE A CA 1
ATOM 597 C C . ILE A 1 73 ? -7.365 9.326 4.214 1.00 94.19 73 ILE A C 1
ATOM 599 O O . ILE A 1 73 ? -8.366 10.030 4.263 1.00 94.19 73 ILE A O 1
ATOM 603 N N . LEU A 1 74 ? -7.390 8.040 4.572 1.00 94.69 74 LEU A N 1
ATOM 604 C CA . LEU A 1 74 ? -8.625 7.348 4.952 1.00 94.69 74 LEU A CA 1
ATOM 605 C C . LEU A 1 74 ? -9.186 7.861 6.285 1.00 94.69 74 LEU A C 1
ATOM 607 O O . LEU A 1 74 ? -10.385 8.076 6.408 1.00 94.69 74 LEU A O 1
ATOM 611 N N . LYS A 1 75 ? -8.334 8.124 7.278 1.00 92.25 75 LYS A N 1
ATOM 612 C CA . LYS A 1 75 ? -8.753 8.626 8.593 1.00 92.25 75 LYS A CA 1
ATOM 613 C C . LYS A 1 75 ? -9.342 10.037 8.536 1.00 92.25 75 LYS A C 1
ATOM 615 O O . LYS A 1 75 ? -10.114 10.403 9.419 1.00 92.25 75 LYS A O 1
ATOM 620 N N . ALA A 1 76 ? -9.016 10.824 7.509 1.00 93.38 76 ALA A N 1
ATOM 621 C CA . ALA A 1 76 ? -9.657 12.118 7.281 1.00 93.38 76 ALA A CA 1
ATOM 622 C C . ALA A 1 76 ? -11.162 11.984 6.962 1.00 93.38 76 ALA A C 1
ATOM 624 O O . ALA A 1 76 ? -11.922 12.909 7.238 1.00 93.38 76 ALA A O 1
ATOM 625 N N . GLU A 1 77 ? -11.596 10.828 6.448 1.00 93.56 77 GLU A N 1
ATOM 626 C CA . GLU A 1 77 ? -12.998 10.529 6.123 1.00 93.56 77 GLU A CA 1
ATOM 627 C C . GLU A 1 77 ? -13.794 10.004 7.334 1.00 93.56 77 GLU A C 1
ATOM 629 O O . GLU A 1 77 ? -15.027 10.055 7.347 1.00 93.56 77 GLU A O 1
ATOM 634 N N . GLY A 1 78 ? -13.115 9.505 8.374 1.00 92.12 78 GLY A N 1
ATOM 635 C CA . GLY A 1 78 ? -13.748 9.026 9.603 1.00 92.12 78 GLY A CA 1
ATOM 636 C C . GLY A 1 78 ? -12.942 7.969 10.360 1.00 92.12 78 GLY A C 1
ATOM 637 O O . GLY A 1 78 ? -11.760 7.741 10.104 1.00 92.12 78 GLY A O 1
ATOM 638 N N . GLU A 1 79 ? -13.594 7.321 11.328 1.00 92.06 79 GLU A N 1
ATOM 639 C CA . GLU A 1 79 ? -12.999 6.216 12.083 1.00 92.06 79 GLU A CA 1
ATOM 640 C C . GLU A 1 79 ? -12.903 4.959 11.210 1.00 92.06 79 GLU A C 1
ATOM 642 O O . GLU A 1 79 ? -13.887 4.522 10.612 1.00 92.06 79 GLU A O 1
ATOM 647 N N . ILE A 1 80 ? -11.697 4.394 11.128 1.00 92.50 80 ILE A N 1
ATOM 648 C CA . ILE A 1 80 ? -11.426 3.189 10.346 1.00 92.50 80 ILE A CA 1
ATOM 649 C C . ILE A 1 80 ? -11.875 1.962 11.136 1.00 92.50 80 ILE A C 1
ATOM 651 O O . ILE A 1 80 ? -11.399 1.698 12.238 1.00 92.50 80 ILE A O 1
ATOM 655 N N . GLU A 1 81 ? -12.749 1.175 10.525 1.00 91.25 81 GLU A N 1
ATOM 656 C CA . GLU A 1 81 ? -13.266 -0.070 11.068 1.00 91.25 81 GLU A CA 1
ATOM 657 C C . GLU A 1 81 ? -12.373 -1.237 10.614 1.00 91.25 81 GLU A C 1
ATOM 659 O O . GLU A 1 81 ? -12.403 -1.679 9.462 1.00 91.25 81 GLU A O 1
ATOM 664 N N . GLY A 1 82 ? -11.568 -1.763 11.538 1.00 87.62 82 GLY A N 1
ATOM 665 C CA . GLY A 1 82 ? -10.770 -2.969 11.322 1.00 87.62 82 GLY A CA 1
ATOM 666 C C . GLY A 1 82 ? -9.430 -2.711 10.633 1.00 87.62 82 GLY A C 1
ATOM 667 O O . GLY A 1 82 ? -8.432 -2.454 11.305 1.00 87.62 82 GLY A O 1
ATOM 668 N N . ALA A 1 83 ? -9.380 -2.863 9.308 1.00 92.88 83 ALA A N 1
ATOM 669 C CA . ALA A 1 83 ? -8.125 -2.913 8.558 1.00 92.88 83 ALA A CA 1
ATOM 670 C C . ALA A 1 83 ? -8.109 -1.976 7.346 1.00 92.88 83 ALA A C 1
ATOM 672 O O . ALA A 1 83 ? -9.136 -1.737 6.710 1.00 92.88 83 ALA A O 1
ATOM 673 N N . VAL A 1 84 ? -6.908 -1.515 6.997 1.00 95.56 84 VAL A N 1
ATOM 674 C CA . VAL A 1 84 ? -6.613 -0.831 5.734 1.00 95.56 84 VAL A CA 1
ATOM 675 C C . VAL A 1 84 ? -5.989 -1.835 4.772 1.00 95.56 84 VAL A C 1
ATOM 677 O O . VAL A 1 84 ? -5.034 -2.527 5.120 1.00 95.56 84 VAL A O 1
ATOM 680 N N . ILE A 1 85 ? -6.510 -1.908 3.553 1.00 96.81 85 ILE A N 1
ATOM 681 C CA . ILE A 1 85 ? -5.988 -2.754 2.482 1.00 96.81 85 ILE A CA 1
ATOM 682 C C . ILE A 1 85 ? -5.344 -1.864 1.427 1.00 96.81 85 ILE A C 1
ATOM 684 O O . ILE A 1 85 ? -6.025 -1.087 0.773 1.00 96.81 85 ILE A O 1
ATOM 688 N N . LEU A 1 86 ? -4.038 -1.997 1.235 1.00 96.50 86 LEU A N 1
ATOM 689 C CA . LEU A 1 86 ? -3.286 -1.346 0.169 1.00 96.50 86 LEU A CA 1
ATOM 690 C C . LEU A 1 86 ? -3.043 -2.334 -0.968 1.00 96.50 86 LEU A C 1
ATOM 692 O O . LEU A 1 86 ? -2.541 -3.429 -0.735 1.00 96.50 86 LEU A O 1
ATOM 696 N N . LYS A 1 87 ? -3.376 -1.957 -2.201 1.00 95.88 87 LYS A N 1
ATOM 697 C CA . LYS A 1 87 ? -3.180 -2.790 -3.398 1.00 95.88 87 LYS A CA 1
ATOM 698 C C . LYS A 1 87 ? -2.213 -2.114 -4.355 1.00 95.88 87 LYS A C 1
ATOM 700 O O . LYS A 1 87 ? -2.468 -0.986 -4.761 1.00 95.88 87 LYS A O 1
ATOM 705 N N . ALA A 1 88 ? -1.147 -2.811 -4.735 1.00 95.00 88 ALA A N 1
ATOM 706 C CA . ALA A 1 88 ? -0.247 -2.427 -5.813 1.00 95.00 88 ALA A CA 1
ATOM 707 C C . ALA A 1 88 ? -0.877 -2.798 -7.162 1.00 95.00 88 ALA A C 1
ATOM 709 O O . ALA A 1 88 ? -1.002 -3.975 -7.507 1.00 95.00 88 ALA A O 1
ATOM 710 N N . MET A 1 89 ? -1.274 -1.789 -7.923 1.00 94.50 89 MET A N 1
ATOM 711 C CA . MET A 1 89 ? -1.966 -1.893 -9.201 1.00 94.50 89 MET A CA 1
ATOM 712 C C . MET A 1 89 ? -0.997 -1.618 -10.348 1.00 94.50 89 MET A C 1
ATOM 714 O O . MET A 1 89 ? -0.279 -0.624 -10.316 1.00 94.50 89 MET A O 1
ATOM 718 N N . GLU A 1 90 ? -0.982 -2.466 -11.377 1.00 91.94 90 GLU A N 1
ATOM 719 C CA . GLU A 1 90 ? -0.183 -2.225 -12.585 1.00 91.94 90 GLU A CA 1
ATOM 720 C C . GLU A 1 90 ? -0.780 -1.078 -13.415 1.00 91.94 90 GLU A C 1
ATOM 722 O O . GLU A 1 90 ? -1.937 -1.127 -13.837 1.00 91.94 90 GLU A O 1
ATOM 727 N N . GLU A 1 91 ? 0.024 -0.052 -13.690 1.00 90.06 91 GLU A N 1
ATOM 728 C CA . GLU A 1 91 ? -0.387 1.136 -14.430 1.00 90.06 91 GLU A CA 1
ATOM 729 C C . GLU A 1 91 ? -0.896 0.806 -15.842 1.00 90.06 91 GLU A C 1
ATOM 731 O O . GLU A 1 91 ? -0.346 -0.027 -16.569 1.00 90.06 91 GLU A O 1
ATOM 736 N N . GLY A 1 92 ? -1.977 1.488 -16.234 1.00 87.06 92 GLY A N 1
ATOM 737 C CA . GLY A 1 92 ? -2.664 1.240 -17.500 1.00 87.06 92 GLY A CA 1
ATOM 738 C C . GLY A 1 92 ? -3.464 -0.066 -17.517 1.00 87.06 92 GLY A C 1
ATOM 739 O O . GLY A 1 92 ? -3.875 -0.503 -18.591 1.00 87.06 92 GLY A O 1
ATOM 740 N N . THR A 1 93 ? -3.665 -0.699 -16.357 1.00 86.25 93 THR A N 1
ATOM 741 C CA . THR A 1 93 ? -4.497 -1.895 -16.180 1.00 86.25 93 THR A CA 1
ATOM 742 C C . THR A 1 93 ? -5.282 -1.844 -14.865 1.00 86.25 93 THR A C 1
ATOM 744 O O . THR A 1 93 ? -5.001 -1.013 -14.003 1.00 86.25 93 THR A O 1
ATOM 747 N N . ASP A 1 94 ? -6.204 -2.794 -14.691 1.00 83.81 94 ASP A N 1
ATOM 748 C CA . ASP A 1 94 ? -6.933 -3.036 -13.435 1.00 83.81 94 ASP A CA 1
ATOM 749 C C . ASP A 1 94 ? -6.361 -4.230 -12.646 1.00 83.81 94 ASP A C 1
ATOM 751 O O . ASP A 1 94 ? -7.028 -4.834 -11.804 1.00 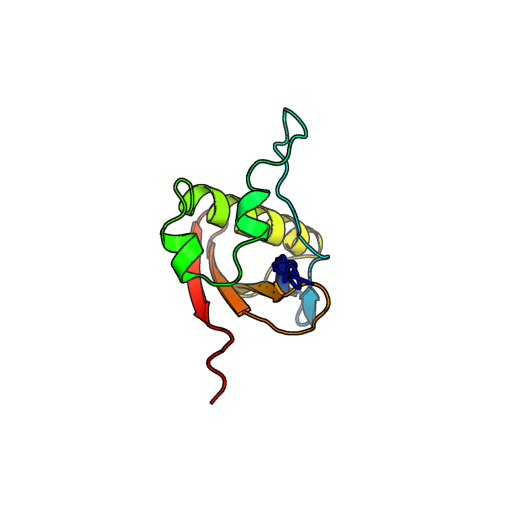83.81 94 ASP A O 1
ATOM 755 N N . ILE A 1 95 ? -5.123 -4.631 -12.949 1.00 89.69 95 ILE A N 1
ATOM 756 C CA . ILE A 1 95 ? -4.506 -5.820 -12.361 1.00 89.69 95 ILE A CA 1
ATOM 757 C C . ILE A 1 95 ? -3.832 -5.439 -11.044 1.00 89.69 95 ILE A C 1
ATOM 759 O O . ILE A 1 95 ? -2.819 -4.737 -11.040 1.00 89.69 95 ILE A O 1
ATOM 763 N N . CYS A 1 96 ? -4.347 -5.972 -9.934 1.00 92.56 96 CYS A N 1
ATOM 764 C CA . CYS A 1 96 ? -3.601 -6.004 -8.680 1.00 92.56 96 CYS A CA 1
ATOM 765 C C . CYS A 1 96 ? -2.462 -7.025 -8.782 1.00 92.56 96 CYS A C 1
ATOM 767 O O . CYS A 1 96 ? -2.684 -8.171 -9.177 1.00 92.56 96 CYS A O 1
ATOM 769 N N . LYS A 1 97 ? -1.250 -6.619 -8.407 1.00 92.06 97 LYS A N 1
ATOM 770 C CA . LYS A 1 97 ? -0.065 -7.480 -8.366 1.00 92.06 97 LYS A CA 1
ATOM 771 C C . LYS A 1 97 ? 0.164 -8.069 -6.987 1.00 92.06 97 LYS A C 1
ATOM 773 O O . LYS A 1 97 ? 0.360 -9.266 -6.857 1.00 92.06 97 LYS A O 1
ATOM 778 N N . TRP A 1 98 ? 0.092 -7.238 -5.962 1.00 93.00 98 TRP A N 1
ATOM 779 C CA . TRP A 1 98 ? 0.259 -7.627 -4.568 1.00 93.00 98 TRP A CA 1
ATOM 780 C C . TRP A 1 98 ? -0.395 -6.571 -3.682 1.00 93.00 98 TRP A C 1
ATOM 782 O O . TRP A 1 98 ? -0.812 -5.517 -4.165 1.00 93.00 98 TRP A O 1
ATOM 792 N N . GLY A 1 99 ? -0.498 -6.834 -2.390 1.00 94.44 99 GLY A N 1
ATOM 793 C CA . GLY A 1 99 ? -1.024 -5.860 -1.454 1.00 94.44 99 GLY A CA 1
ATOM 794 C C . GLY A 1 99 ? -0.516 -6.040 -0.038 1.00 94.44 99 GLY A C 1
ATOM 795 O O . GLY A 1 99 ? 0.202 -6.988 0.279 1.00 94.44 99 GLY A O 1
ATOM 796 N N . ILE A 1 100 ? -0.889 -5.080 0.798 1.00 95.19 100 ILE A N 1
ATOM 797 C CA . ILE A 1 100 ? -0.573 -5.013 2.216 1.00 95.19 100 ILE A CA 1
ATOM 798 C C . ILE A 1 100 ? -1.893 -4.868 2.961 1.00 95.19 100 ILE A C 1
ATOM 800 O O . ILE A 1 100 ? -2.684 -3.974 2.667 1.00 95.19 100 ILE A O 1
ATOM 804 N N . ARG A 1 101 ? -2.142 -5.742 3.927 1.00 95.69 101 ARG A N 1
ATOM 805 C CA . ARG A 1 101 ? -3.259 -5.630 4.859 1.00 95.69 101 ARG A CA 1
ATOM 806 C C . ARG A 1 101 ? -2.711 -5.139 6.186 1.00 95.69 101 ARG A C 1
ATOM 808 O O . ARG A 1 101 ? -1.913 -5.828 6.804 1.00 95.69 101 ARG A O 1
ATOM 815 N N . MET A 1 102 ? -3.123 -3.945 6.592 1.00 95.06 102 MET A N 1
ATOM 816 C CA . MET A 1 102 ? -2.757 -3.322 7.858 1.00 95.06 102 MET A CA 1
ATOM 817 C C . MET A 1 102 ? -3.915 -3.447 8.843 1.00 95.06 102 MET A C 1
ATOM 819 O O . MET A 1 102 ? -4.974 -2.859 8.630 1.00 95.06 102 MET A O 1
ATOM 823 N N . GLU A 1 103 ? -3.708 -4.183 9.927 1.00 93.56 103 GLU A N 1
ATOM 824 C CA . GLU A 1 103 ? -4.633 -4.252 11.056 1.00 93.56 103 GLU A CA 1
ATOM 825 C C . GLU A 1 103 ? -4.247 -3.212 12.107 1.00 93.56 103 GLU A C 1
ATOM 827 O O . GLU A 1 103 ? -3.107 -3.172 12.578 1.00 93.56 103 GLU A O 1
ATOM 832 N N . ILE A 1 104 ? -5.208 -2.368 12.482 1.00 87.12 104 ILE A N 1
ATOM 833 C CA . ILE A 1 104 ? -5.022 -1.355 13.519 1.00 87.12 104 ILE A CA 1
ATOM 834 C C . ILE A 1 104 ? -5.323 -2.016 14.864 1.00 87.12 104 ILE A C 1
ATOM 836 O O . ILE A 1 104 ? -6.446 -2.453 15.108 1.00 87.12 104 ILE A O 1
ATOM 840 N N . ILE A 1 105 ? -4.316 -2.107 15.732 1.00 85.31 105 ILE A N 1
ATOM 841 C CA . ILE A 1 105 ? -4.457 -2.695 17.071 1.00 85.31 105 ILE A CA 1
ATOM 842 C C . ILE A 1 105 ? -4.933 -1.622 18.051 1.00 85.31 105 ILE A C 1
ATOM 844 O O . ILE A 1 105 ? -5.844 -1.851 18.844 1.00 85.31 105 ILE A O 1
ATOM 848 N N . ASP A 1 106 ? -4.308 -0.449 17.986 1.00 80.50 106 ASP A N 1
ATOM 849 C CA . ASP A 1 106 ? -4.680 0.749 18.730 1.00 80.50 106 ASP A CA 1
ATOM 850 C C . ASP A 1 106 ? -4.245 2.007 17.946 1.00 80.50 106 ASP A C 1
ATOM 852 O O . ASP A 1 106 ? -3.784 1.918 16.808 1.00 80.50 106 ASP A O 1
ATOM 856 N N . ASN A 1 107 ? -4.407 3.198 18.530 1.00 70.81 107 ASN A N 1
ATOM 857 C CA . ASN A 1 107 ? -4.068 4.465 17.867 1.00 70.81 107 ASN A CA 1
ATOM 858 C C . ASN A 1 107 ? -2.564 4.665 17.585 1.00 70.81 107 ASN A C 1
ATOM 860 O O . ASN A 1 107 ? -2.219 5.607 16.874 1.00 70.81 107 ASN A O 1
ATOM 864 N N . GLU A 1 108 ? -1.687 3.824 18.132 1.00 73.81 108 GLU A N 1
ATOM 865 C CA . GLU A 1 108 ? -0.227 3.927 18.011 1.00 73.81 108 GLU A CA 1
ATOM 866 C C . GLU A 1 108 ? 0.410 2.668 17.403 1.00 73.81 108 GLU A C 1
ATOM 868 O O . GLU A 1 108 ? 1.577 2.693 17.009 1.00 73.81 108 GLU A O 1
ATOM 873 N N . LYS A 1 109 ? -0.333 1.559 17.321 1.00 82.94 109 LYS A N 1
ATOM 874 C CA . LYS A 1 109 ? 0.170 0.257 16.886 1.00 82.94 109 LYS A CA 1
ATOM 875 C C . LYS A 1 109 ? -0.675 -0.328 15.774 1.00 82.94 109 LYS A C 1
ATOM 877 O O . LYS A 1 109 ? -1.892 -0.477 15.882 1.00 82.94 109 LYS A O 1
ATOM 882 N N . PHE A 1 110 ? 0.027 -0.784 14.750 1.00 88.25 110 PHE A N 1
ATOM 883 C CA . PHE A 1 110 ? -0.527 -1.607 13.695 1.00 88.25 110 PHE A CA 1
ATOM 884 C C . PHE A 1 110 ? 0.355 -2.831 13.468 1.00 88.25 110 PHE A C 1
ATOM 886 O O . PHE A 1 110 ? 1.551 -2.837 13.770 1.00 88.25 110 PHE A O 1
ATOM 893 N N . GLN A 1 111 ? -0.253 -3.873 12.924 1.00 92.69 111 GLN A N 1
ATOM 894 C CA . GLN A 1 111 ? 0.448 -4.982 12.293 1.00 92.69 111 GLN A CA 1
ATOM 895 C C . GLN A 1 111 ? 0.105 -4.975 10.815 1.00 92.69 111 GLN A C 1
ATOM 897 O O . GLN A 1 111 ? -0.953 -4.487 10.419 1.00 92.69 111 GLN A O 1
ATOM 902 N N . TYR A 1 112 ? 1.002 -5.503 9.992 1.00 93.38 112 TYR A N 1
ATOM 903 C CA . TYR A 1 112 ? 0.706 -5.677 8.586 1.00 93.38 112 TYR A CA 1
ATOM 904 C C . TYR A 1 112 ? 1.161 -7.040 8.089 1.00 93.38 112 TYR A C 1
ATOM 906 O O . TYR A 1 112 ? 2.146 -7.606 8.560 1.00 93.38 112 TYR A O 1
ATOM 914 N N . GLU A 1 113 ? 0.433 -7.536 7.103 1.00 92.94 113 GLU A N 1
ATOM 915 C CA . GLU A 1 113 ? 0.779 -8.712 6.324 1.00 92.94 113 GLU A CA 1
ATOM 916 C C . GLU A 1 113 ? 0.737 -8.361 4.841 1.00 92.94 113 GLU A C 1
ATOM 918 O O . GLU A 1 113 ? 0.022 -7.453 4.413 1.00 92.94 113 GLU A O 1
ATOM 923 N N . THR A 1 114 ? 1.510 -9.081 4.042 1.00 91.31 114 THR A N 1
ATOM 924 C CA . THR A 1 114 ? 1.557 -8.888 2.593 1.00 91.31 114 THR A CA 1
ATOM 925 C C . THR A 1 114 ? 0.949 -10.083 1.892 1.00 91.31 114 THR A C 1
ATOM 927 O O . THR A 1 114 ? 1.157 -11.218 2.320 1.00 91.31 114 THR A O 1
ATOM 930 N N . PHE A 1 115 ? 0.236 -9.843 0.801 1.00 91.00 115 PHE A N 1
ATOM 931 C CA . PHE A 1 115 ? -0.438 -10.888 0.044 1.00 91.00 115 PHE A CA 1
ATOM 932 C C . PHE A 1 115 ? -0.191 -10.721 -1.452 1.00 91.00 115 PHE A C 1
ATOM 934 O O . PHE A 1 115 ? -0.090 -9.606 -1.966 1.00 91.00 115 PHE A O 1
ATOM 941 N N . ASP A 1 116 ? -0.110 -11.842 -2.161 1.00 89.94 116 ASP A N 1
ATOM 942 C CA . ASP A 1 116 ? -0.056 -11.848 -3.618 1.00 89.94 116 ASP A CA 1
ATOM 943 C C . ASP A 1 116 ? -1.485 -11.784 -4.179 1.00 89.94 116 ASP A C 1
ATOM 945 O O . ASP A 1 116 ? -2.376 -12.535 -3.766 1.00 89.94 116 ASP A O 1
ATOM 949 N N . CYS A 1 117 ? -1.721 -10.875 -5.125 1.00 86.38 117 CYS A N 1
ATOM 950 C CA . CYS A 1 117 ? -3.013 -10.766 -5.799 1.00 86.38 117 CYS A CA 1
ATOM 951 C C . CYS A 1 117 ? -3.185 -11.819 -6.903 1.00 86.38 117 CYS A C 1
ATOM 953 O O . CYS A 1 117 ? -4.317 -12.075 -7.319 1.00 86.38 117 CYS A O 1
ATOM 955 N N . ALA A 1 118 ? -2.097 -12.459 -7.349 1.00 69.00 118 ALA A N 1
ATOM 956 C CA . ALA A 1 118 ? -2.127 -13.576 -8.289 1.00 69.00 118 ALA A CA 1
ATOM 957 C C . ALA A 1 118 ? -2.759 -14.845 -7.689 1.00 69.00 118 ALA A C 1
ATOM 959 O O . ALA A 1 118 ? -3.173 -15.734 -8.430 1.00 69.00 118 ALA A O 1
ATOM 960 N N . THR A 1 119 ? -2.916 -14.924 -6.366 1.00 50.12 119 THR A N 1
ATOM 961 C CA . THR A 1 119 ? -3.657 -16.002 -5.699 1.00 50.12 119 THR A CA 1
ATOM 962 C C . THR A 1 119 ? -5.152 -15.691 -5.595 1.00 50.12 119 THR A C 1
ATOM 964 O O . THR A 1 119 ? -5.703 -15.483 -4.516 1.00 50.12 119 THR A O 1
ATOM 967 N N . LYS A 1 120 ? -5.843 -15.709 -6.738 1.00 39.75 120 LYS A N 1
ATOM 968 C CA . LYS A 1 120 ? -7.256 -16.107 -6.791 1.00 39.75 120 LYS A CA 1
ATOM 969 C C . LYS A 1 120 ? -7.365 -17.399 -7.600 1.00 39.75 120 LYS A C 1
ATOM 971 O O . LYS A 1 120 ? -7.383 -17.332 -8.821 1.00 39.75 120 LYS A O 1
ATOM 976 N N . ASN A 1 121 ? -7.455 -18.502 -6.848 1.00 37.22 121 ASN A N 1
ATOM 977 C CA . ASN A 1 121 ? -7.948 -19.849 -7.184 1.00 37.22 121 ASN A CA 1
ATOM 978 C C . ASN A 1 121 ? -7.491 -20.496 -8.495 1.00 37.22 121 ASN A C 1
ATOM 980 O O . ASN A 1 121 ? -8.043 -20.152 -9.561 1.00 37.22 121 ASN A O 1
#

Radius of gyration: 14.96 Å; chains: 1; bounding box: 38×39×52 Å

Secondary structure (DSSP, 8-state):
------PPPEEEEEEEEETTEEEEPPPB---B-TTT--BS-TTGGG--SHHHHHT-TTHHHHHHHHHHHHHHHHHTTS-EEEEEEEEEEETTS--EEEEEEEEE-SSS-EEEEEEETT---

Sequence (121 aa):
MTITMTEKRIYFLGEASINGKTVQTERIDKIIDAETEKPIYEDVFQITKYADVENYKNKDDFIINLLSVAYFILKAEGEIEGAVILKAMEEGTDICKWGIRMEIIDNEKFQYETFDCATKN

pLDDT: mean 87.0, std 13.49, range [35.97, 97.25]